Protein AF-A0A969QE24-F1 (afdb_monomer)

Solvent-accessible surface area (backbone atoms only — not comparable to full-atom values): 4272 Å² total; per-residue (Å²): 133,83,79,76,77,70,58,72,50,60,41,61,77,69,74,40,54,54,58,54,51,12,56,68,49,74,52,50,39,66,56,45,51,34,40,43,68,66,74,45,66,82,82,69,54,74,69,33,47,54,41,50,43,54,56,32,48,74,72,78,42,51,72,87,78,51,70,94,82,87

Nearest PDB structures (foldseek):
  1b0n-assembly1_A  TM=6.841E-01  e=7.018E-02  Bacillus subtilis
  3zkc-assembly1_A  TM=7.021E-01  e=1.287E-01  Bacillus subtilis subsp. subtilis str. 168
  3zkc-assembly1_B  TM=6.864E-01  e=1.453E-01  Bacillus subtilis subsp. subtilis str. 168
  3eus-assembly1_B  TM=6.897E-01  e=2.222E-01  Ruegeria pomeroyi
  2o38-assembly1_A  TM=5.980E-01  e=2.222E-01  Rhodopseudomonas palustris CGA009

Secondary structure (DSSP, 8-state):
---------HHHHTT--HHHHHHHTTS-HHHHHHHHTTSS-----HHHHHHHHHHHHHTT--GGGS-TT-

Foldseek 3Di:
DPPPDQQPCLCVLLVHDLCRLCVLLVHHSVVSVCSSVVVDDDDHDPSSQVSVQVSQVVSPHGPVVDDPSD

pLDDT: mean 84.62, std 16.91, range [32.34, 97.38]

Radius of gyration: 11.66 Å; Cα contacts (8 Å, |Δi|>4): 51; chains: 1; bounding box: 31×21×24 Å

Structure (mmCIF, N/CA/C/O backbone):
data_AF-A0A969QE24-F1
#
_entry.id   AF-A0A969QE24-F1
#
loop_
_atom_site.group_PDB
_atom_site.id
_atom_site.type_symbol
_atom_site.label_atom_id
_atom_site.label_alt_id
_atom_site.label_comp_id
_atom_site.label_asym_id
_atom_site.label_entity_id
_atom_site.label_seq_id
_atom_site.pdbx_PDB_ins_code
_atom_site.Cartn_x
_atom_site.Cartn_y
_atom_site.Cartn_z
_atom_site.occupancy
_atom_site.B_iso_or_equiv
_atom_site.auth_seq_id
_atom_site.auth_comp_id
_atom_site.auth_asym_id
_atom_site.auth_atom_id
_atom_site.pdbx_PDB_model_num
ATOM 1 N N . MET A 1 1 ? -22.607 0.180 -18.470 1.00 33.53 1 MET A N 1
ATOM 2 C CA . MET A 1 1 ? -22.047 1.125 -17.476 1.00 33.53 1 MET A CA 1
ATOM 3 C C . MET A 1 1 ? -20.563 0.827 -17.305 1.00 33.53 1 MET A C 1
ATOM 5 O O . MET A 1 1 ? -20.225 -0.167 -16.678 1.00 33.53 1 MET A O 1
ATOM 9 N N . LYS A 1 2 ? -19.666 1.609 -17.919 1.00 32.34 2 LYS A N 1
ATOM 10 C CA . LYS A 1 2 ? -18.221 1.447 -17.694 1.00 32.34 2 LYS A CA 1
ATOM 11 C C . LYS A 1 2 ? -17.935 1.938 -16.273 1.00 32.34 2 LYS A C 1
ATOM 13 O O . LYS A 1 2 ? -18.068 3.135 -16.028 1.00 32.34 2 LYS A O 1
ATOM 18 N N . LYS A 1 3 ? -17.626 1.034 -15.331 1.00 35.00 3 LYS A N 1
ATOM 19 C CA . LYS A 1 3 ? -17.124 1.408 -14.000 1.00 35.00 3 LYS A CA 1
ATOM 20 C C . LYS A 1 3 ? -15.892 2.277 -14.239 1.00 35.00 3 LYS A C 1
ATOM 22 O O . LYS A 1 3 ? -14.849 1.787 -14.655 1.00 35.00 3 LYS A O 1
ATOM 27 N N . ARG A 1 4 ? -16.047 3.591 -14.082 1.00 39.19 4 ARG A N 1
ATOM 28 C CA . ARG A 1 4 ? -14.950 4.549 -14.162 1.00 39.19 4 ARG A CA 1
ATOM 29 C C . ARG A 1 4 ? -14.101 4.278 -12.930 1.00 39.19 4 ARG A C 1
ATOM 31 O O . ARG A 1 4 ? -14.443 4.764 -11.856 1.00 39.19 4 ARG A O 1
ATOM 38 N N . PHE A 1 5 ? -13.111 3.395 -13.064 1.00 42.53 5 PHE A N 1
ATOM 39 C CA . PHE A 1 5 ? -12.225 2.997 -11.977 1.00 42.53 5 PHE A CA 1
ATOM 40 C C . PHE A 1 5 ? -11.695 4.267 -11.312 1.00 42.53 5 PHE A C 1
ATOM 42 O O . PHE A 1 5 ? -10.991 5.076 -11.918 1.00 42.53 5 PHE A O 1
ATOM 49 N N . LYS A 1 6 ? -12.152 4.494 -10.078 1.00 46.16 6 LYS A N 1
ATOM 50 C CA . LYS A 1 6 ? -11.595 5.506 -9.187 1.00 46.16 6 LYS A CA 1
ATOM 51 C C . LYS A 1 6 ? -10.108 5.164 -9.084 1.00 46.16 6 LYS A C 1
ATOM 53 O O . LYS A 1 6 ? -9.796 4.006 -8.822 1.00 46.16 6 LYS A O 1
ATOM 58 N N . LYS A 1 7 ? -9.229 6.154 -9.305 1.00 54.97 7 LYS A N 1
ATOM 59 C CA . LYS A 1 7 ? -7.807 6.131 -8.905 1.00 54.97 7 LYS A CA 1
ATOM 60 C C . LYS A 1 7 ? -7.642 5.245 -7.672 1.00 54.97 7 LYS A C 1
ATOM 62 O O . LYS A 1 7 ? -8.471 5.413 -6.779 1.00 54.97 7 LYS A O 1
ATOM 67 N N . LEU A 1 8 ? -6.639 4.359 -7.627 1.00 58.94 8 LEU A N 1
ATOM 68 C CA . LEU A 1 8 ? -6.317 3.521 -6.461 1.00 58.94 8 LEU A CA 1
ATOM 69 C C . LEU A 1 8 ? -6.495 4.332 -5.166 1.00 58.94 8 LEU A C 1
ATOM 71 O O . LEU A 1 8 ? -5.634 5.105 -4.771 1.00 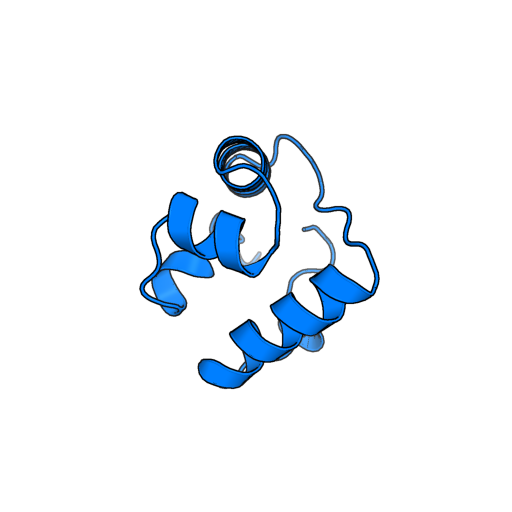58.94 8 LEU A O 1
ATOM 75 N N . LYS A 1 9 ? -7.657 4.192 -4.531 1.00 71.62 9 LYS A N 1
ATOM 76 C CA . LYS A 1 9 ? -7.999 4.814 -3.247 1.00 71.62 9 LYS A CA 1
ATOM 77 C C . LYS A 1 9 ? -7.978 3.758 -2.152 1.00 71.62 9 LYS A C 1
ATOM 79 O O . LYS A 1 9 ? -8.543 3.956 -1.089 1.00 71.62 9 LYS A O 1
ATOM 84 N N . LEU A 1 10 ? -7.306 2.636 -2.404 1.00 82.62 10 LEU A N 1
ATOM 85 C CA . LEU A 1 10 ? -7.231 1.532 -1.464 1.00 82.62 10 LEU A CA 1
ATOM 86 C C . LEU A 1 10 ? -6.637 1.981 -0.128 1.00 82.62 10 LEU A C 1
ATOM 88 O O . LEU A 1 10 ? -7.148 1.600 0.915 1.00 82.62 10 LEU A O 1
ATOM 92 N N . ARG A 1 11 ? -5.631 2.868 -0.150 1.00 90.69 11 ARG A N 1
ATOM 93 C CA . ARG A 1 11 ? -5.126 3.470 1.088 1.00 90.69 11 ARG A CA 1
ATOM 94 C C . ARG A 1 11 ? -6.205 4.233 1.858 1.00 90.69 11 ARG A C 1
ATOM 96 O O . ARG A 1 11 ? -6.185 4.197 3.072 1.00 90.69 11 ARG A O 1
ATOM 103 N N . GLU A 1 12 ? -7.158 4.889 1.190 1.00 90.19 12 GLU A N 1
ATOM 104 C CA . GLU A 1 12 ? -8.247 5.603 1.873 1.00 90.19 12 GLU A CA 1
ATOM 105 C C . GLU A 1 12 ? -9.201 4.618 2.553 1.00 90.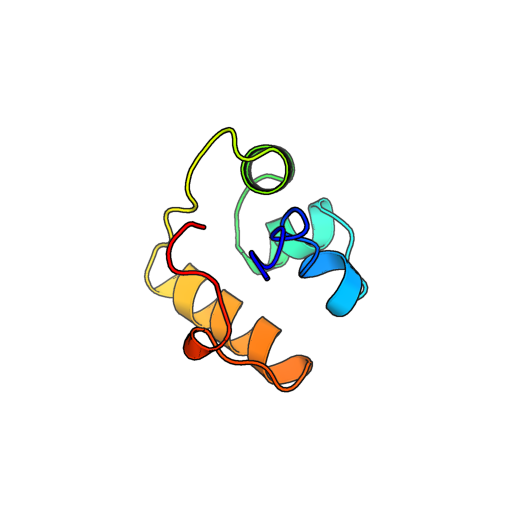19 12 GLU A C 1
ATOM 107 O O . GLU A 1 12 ? -9.622 4.864 3.677 1.00 90.19 12 GLU A O 1
ATOM 112 N N . GLU A 1 13 ? -9.493 3.483 1.910 1.00 89.25 13 GLU A N 1
ATOM 113 C CA . GLU A 1 13 ? -10.288 2.404 2.515 1.00 89.25 13 GLU A CA 1
ATOM 114 C C . GLU A 1 13 ? -9.560 1.740 3.693 1.00 89.25 13 GLU A C 1
ATOM 116 O O . GLU A 1 13 ? -10.197 1.327 4.656 1.00 89.25 13 GLU A O 1
ATOM 121 N N . LEU A 1 14 ? -8.226 1.701 3.645 1.00 90.56 14 LEU A N 1
ATOM 122 C CA . LEU A 1 14 ? -7.360 1.250 4.738 1.00 90.56 14 LEU A CA 1
ATOM 123 C C . LEU A 1 14 ? -7.136 2.318 5.824 1.00 90.56 14 LEU A C 1
ATOM 125 O O . LEU A 1 14 ? -6.476 2.030 6.820 1.00 90.56 14 LEU A O 1
ATOM 129 N 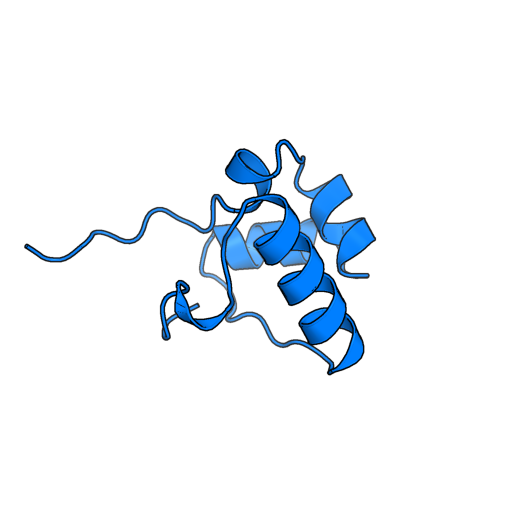N . GLY A 1 15 ? -7.626 3.550 5.640 1.00 93.88 15 GLY A N 1
ATOM 130 C CA . GLY A 1 15 ? -7.369 4.665 6.560 1.00 93.88 15 GLY A CA 1
ATOM 131 C C . GLY A 1 15 ? -5.908 5.138 6.597 1.00 93.88 15 GLY A C 1
ATOM 132 O O . GLY A 1 15 ? -5.473 5.680 7.606 1.00 93.88 15 GLY A O 1
ATOM 133 N N . MET A 1 16 ? -5.151 4.932 5.517 1.00 95.19 16 MET A N 1
ATOM 134 C CA . MET A 1 16 ? -3.714 5.192 5.409 1.00 95.19 16 MET A CA 1
ATOM 135 C C . MET A 1 16 ? -3.374 6.400 4.516 1.00 95.19 16 MET A C 1
ATOM 137 O O . MET A 1 16 ? -3.972 6.656 3.458 1.00 95.19 16 MET A O 1
ATOM 141 N N . SER A 1 17 ? -2.318 7.109 4.901 1.00 95.50 17 SER A N 1
ATOM 142 C CA . SER A 1 17 ? -1.549 8.015 4.042 1.00 95.50 17 SER A CA 1
ATOM 143 C C . SER A 1 17 ? -0.731 7.250 2.989 1.00 95.50 17 SER A C 1
ATOM 145 O O . SER A 1 17 ? -0.610 6.021 3.024 1.00 95.50 17 SER A O 1
ATOM 147 N N . GLN A 1 18 ? -0.163 7.975 2.018 1.00 94.94 18 GLN A N 1
ATOM 148 C CA . GLN A 1 18 ? 0.719 7.369 1.012 1.00 94.94 18 GLN A CA 1
ATOM 149 C C . GLN A 1 18 ? 1.992 6.815 1.662 1.00 94.94 18 GLN A C 1
ATOM 151 O O . GLN A 1 18 ? 2.456 5.744 1.279 1.00 94.94 18 GLN A O 1
ATOM 156 N N . GLU A 1 19 ? 2.532 7.516 2.658 1.00 97.12 19 GLU A N 1
ATOM 157 C CA . GLU A 1 19 ? 3.714 7.129 3.429 1.00 97.12 19 GLU A CA 1
ATOM 158 C C . GLU A 1 19 ? 3.481 5.846 4.231 1.00 97.12 19 GLU A C 1
ATOM 160 O O . GLU A 1 19 ? 4.355 4.978 4.276 1.00 97.12 19 GLU A O 1
ATOM 165 N N . GLU A 1 20 ? 2.306 5.700 4.843 1.00 96.81 20 GLU A N 1
ATOM 166 C CA . GLU A 1 20 ? 1.959 4.496 5.600 1.00 96.81 20 GLU A CA 1
ATOM 167 C C . GLU A 1 20 ? 1.825 3.284 4.686 1.00 96.81 20 GLU A C 1
ATOM 169 O O . GLU A 1 20 ? 2.490 2.277 4.927 1.00 96.81 20 GLU A O 1
ATOM 174 N N . LEU A 1 21 ? 1.072 3.400 3.587 1.00 95.50 21 LEU A N 1
ATOM 175 C CA . LEU A 1 21 ? 0.961 2.306 2.620 1.00 95.50 21 LEU A CA 1
ATOM 176 C C . LEU A 1 21 ? 2.328 1.946 2.013 1.00 95.50 21 LEU A C 1
ATOM 178 O O . LEU A 1 21 ? 2.650 0.770 1.838 1.00 95.50 21 LEU A O 1
ATOM 182 N N . ALA A 1 22 ? 3.150 2.951 1.707 1.00 95.75 22 ALA A N 1
ATOM 183 C CA . ALA A 1 22 ? 4.491 2.746 1.175 1.00 95.75 22 ALA A CA 1
ATOM 184 C C . ALA A 1 22 ? 5.370 1.941 2.138 1.00 95.75 22 ALA A C 1
ATOM 186 O O . ALA A 1 22 ? 6.054 1.012 1.709 1.00 95.75 22 ALA A O 1
ATOM 187 N N . ARG A 1 23 ? 5.308 2.252 3.437 1.00 97.38 23 ARG A N 1
ATOM 188 C CA . ARG A 1 23 ? 6.033 1.524 4.481 1.00 97.38 23 ARG A CA 1
ATOM 189 C C . ARG A 1 23 ? 5.571 0.071 4.586 1.00 97.38 23 ARG A C 1
ATOM 191 O O . ARG A 1 23 ? 6.427 -0.812 4.603 1.00 97.38 23 ARG A O 1
ATOM 198 N N . GLU A 1 24 ? 4.263 -0.187 4.586 1.00 96.31 24 GLU A N 1
ATOM 199 C CA . GLU A 1 24 ? 3.725 -1.559 4.631 1.00 96.31 24 GLU A CA 1
ATOM 200 C C . GLU A 1 24 ? 4.153 -2.392 3.410 1.00 96.31 24 GLU A C 1
ATOM 202 O O . GLU A 1 24 ? 4.442 -3.586 3.515 1.00 96.31 24 GLU A O 1
ATOM 207 N N . LEU A 1 25 ? 4.256 -1.751 2.242 1.00 95.44 25 LEU A N 1
ATOM 208 C CA . LEU A 1 25 ? 4.679 -2.389 0.992 1.00 95.44 25 LEU A CA 1
ATOM 209 C C . LEU A 1 25 ? 6.193 -2.314 0.740 1.00 95.44 25 LEU A C 1
ATOM 211 O O . LEU A 1 25 ? 6.670 -2.821 -0.278 1.00 95.44 25 LEU A O 1
ATOM 215 N N . GLY A 1 26 ? 6.971 -1.702 1.635 1.00 96.25 26 GLY A N 1
ATOM 216 C CA . GLY A 1 26 ? 8.417 -1.535 1.473 1.00 96.25 26 GLY A CA 1
ATOM 217 C C . GLY A 1 26 ? 8.815 -0.809 0.181 1.00 96.25 26 GLY A C 1
ATOM 218 O O . GLY A 1 26 ? 9.793 -1.194 -0.459 1.00 96.25 26 GLY A O 1
ATOM 219 N N . VAL A 1 27 ? 8.042 0.196 -0.234 1.00 95.62 27 VAL A N 1
ATOM 220 C CA . VAL A 1 27 ? 8.326 1.072 -1.385 1.00 95.62 27 VAL A CA 1
ATOM 221 C C . VAL A 1 27 ? 8.416 2.532 -0.932 1.00 95.62 27 VAL A C 1
ATOM 223 O O . VAL A 1 27 ? 8.207 2.846 0.234 1.00 95.62 27 VAL A O 1
ATOM 226 N N . SER A 1 28 ? 8.736 3.450 -1.846 1.00 96.81 28 SER A N 1
ATOM 227 C CA . SER A 1 28 ? 8.695 4.888 -1.547 1.00 96.81 28 SER A CA 1
ATOM 228 C C . SER A 1 28 ? 7.267 5.443 -1.636 1.00 96.81 28 SER A C 1
ATOM 230 O O . SER A 1 28 ? 6.464 4.956 -2.437 1.00 96.81 28 SER A O 1
ATOM 232 N N . SER A 1 29 ? 6.949 6.512 -0.898 1.00 94.81 29 SER A N 1
ATOM 233 C CA . SER A 1 29 ? 5.669 7.226 -1.067 1.00 94.81 29 SER A CA 1
ATOM 234 C C . SER A 1 29 ? 5.503 7.780 -2.488 1.00 94.81 29 SER A C 1
ATOM 236 O O . SER A 1 29 ? 4.402 7.774 -3.037 1.00 94.81 29 SER A O 1
ATOM 238 N N . GLN A 1 30 ? 6.606 8.143 -3.158 1.00 94.88 30 GLN A N 1
ATOM 239 C CA . GLN A 1 30 ? 6.589 8.521 -4.573 1.00 94.88 30 GLN A CA 1
ATOM 240 C C . GLN A 1 30 ? 6.139 7.362 -5.481 1.00 94.88 30 GLN A C 1
ATOM 242 O O . GLN A 1 30 ? 5.433 7.604 -6.461 1.00 94.88 30 GLN A O 1
ATOM 247 N N . THR A 1 31 ? 6.507 6.116 -5.167 1.00 92.94 31 THR A N 1
ATOM 248 C CA . THR A 1 31 ? 6.033 4.924 -5.889 1.00 92.94 31 THR A CA 1
ATOM 249 C C . THR A 1 31 ? 4.513 4.809 -5.784 1.00 92.94 31 THR A C 1
ATOM 251 O O . THR A 1 31 ? 3.851 4.701 -6.814 1.00 92.94 31 THR A O 1
ATOM 254 N N . ILE A 1 32 ? 3.961 4.938 -4.570 1.00 92.69 32 ILE A N 1
ATOM 255 C CA . ILE A 1 32 ? 2.507 4.942 -4.339 1.00 92.69 32 ILE A CA 1
ATOM 256 C C . ILE A 1 32 ? 1.837 6.075 -5.125 1.00 92.69 32 ILE A C 1
ATOM 258 O O . ILE A 1 32 ? 0.894 5.836 -5.873 1.00 92.69 32 ILE A O 1
ATOM 262 N N . SER A 1 33 ? 2.371 7.295 -5.045 1.00 91.69 33 SER A N 1
ATOM 263 C CA . SER A 1 33 ? 1.854 8.451 -5.787 1.00 91.69 33 SER A CA 1
ATOM 264 C C . SER A 1 33 ? 1.817 8.211 -7.305 1.00 91.69 33 SER A C 1
ATOM 266 O O . SER A 1 33 ? 0.830 8.536 -7.968 1.00 91.69 33 SER A O 1
ATOM 268 N N . ARG A 1 34 ? 2.853 7.583 -7.882 1.00 89.81 34 ARG A N 1
ATOM 269 C CA . ARG A 1 34 ? 2.881 7.233 -9.315 1.00 89.81 34 ARG A CA 1
ATOM 270 C C . ARG A 1 34 ? 1.825 6.190 -9.685 1.00 89.81 34 ARG A C 1
ATOM 272 O O . ARG A 1 34 ? 1.228 6.340 -10.751 1.00 89.81 34 ARG A O 1
ATOM 279 N N . TRP A 1 35 ? 1.581 5.192 -8.831 1.00 89.25 35 TRP A N 1
ATOM 280 C CA . TRP A 1 35 ? 0.502 4.213 -9.022 1.00 89.25 35 TRP A CA 1
ATOM 281 C C . TRP A 1 35 ? -0.874 4.888 -8.975 1.00 89.25 35 TRP A C 1
ATOM 283 O O . TRP A 1 35 ? -1.683 4.717 -9.881 1.00 89.25 35 TRP A O 1
ATOM 293 N N . GLU A 1 36 ? -1.121 5.753 -7.988 1.00 86.31 36 GLU A N 1
ATOM 294 C CA . GLU A 1 36 ? -2.396 6.480 -7.856 1.00 86.31 36 GLU A CA 1
ATOM 295 C C . GLU A 1 36 ? -2.666 7.462 -9.008 1.00 86.31 36 GLU A C 1
ATOM 297 O O . GLU A 1 36 ? -3.819 7.769 -9.329 1.00 86.31 36 GLU A O 1
ATOM 302 N N . LEU A 1 37 ? -1.604 7.971 -9.636 1.00 86.06 37 LEU A N 1
ATOM 303 C CA . LEU A 1 37 ? -1.677 8.814 -10.828 1.00 86.06 37 LEU A CA 1
ATOM 304 C C . LEU A 1 37 ? -1.750 8.013 -12.137 1.00 86.06 37 LEU A C 1
ATOM 306 O O . LEU A 1 37 ? -1.884 8.635 -13.190 1.00 86.06 37 LEU A O 1
ATOM 310 N N . GLY A 1 38 ? -1.651 6.679 -12.090 1.00 83.56 38 GLY A N 1
ATOM 311 C CA . GLY A 1 38 ? -1.639 5.814 -13.274 1.00 83.56 38 GLY A CA 1
ATOM 312 C C . GLY A 1 38 ? -0.411 6.015 -14.165 1.00 83.56 38 GLY A C 1
ATOM 313 O O . GLY A 1 38 ? -0.463 5.740 -15.359 1.00 83.56 38 GLY A O 1
ATOM 314 N N . LYS A 1 39 ? 0.686 6.551 -13.613 1.00 83.19 39 LYS A N 1
ATOM 315 C CA . LYS A 1 39 ? 1.922 6.790 -14.373 1.00 83.19 39 LYS A CA 1
ATOM 316 C C . LYS A 1 39 ? 2.723 5.507 -14.585 1.00 83.19 39 LYS A C 1
ATOM 318 O O . LYS A 1 39 ? 3.413 5.415 -15.590 1.00 83.19 39 LYS A O 1
ATOM 323 N N . ASN A 1 40 ? 2.612 4.550 -13.658 1.00 83.25 40 ASN A N 1
ATOM 324 C CA . ASN A 1 40 ? 3.258 3.239 -13.703 1.00 83.25 40 ASN A CA 1
ATOM 325 C C . ASN A 1 40 ? 2.292 2.160 -13.198 1.00 83.25 40 ASN A C 1
ATOM 327 O O . ASN A 1 40 ? 1.635 2.376 -12.180 1.00 83.25 40 ASN A O 1
ATOM 331 N N . VAL A 1 41 ? 2.317 0.992 -13.840 1.00 81.62 41 VAL A N 1
ATOM 332 C CA . VAL A 1 41 ? 1.685 -0.242 -13.348 1.00 81.62 41 VAL A CA 1
ATOM 333 C C . VAL A 1 41 ? 2.460 -0.760 -12.123 1.00 81.62 41 VAL A C 1
ATOM 335 O O . VAL A 1 41 ? 3.699 -0.791 -12.165 1.00 81.62 41 V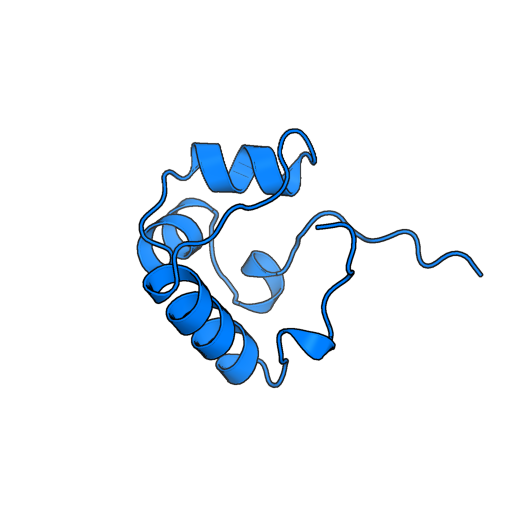AL A O 1
ATOM 338 N N . PRO A 1 42 ? 1.796 -1.153 -11.021 1.00 86.06 42 PRO A N 1
ATOM 339 C CA . PRO A 1 42 ? 2.451 -1.765 -9.873 1.00 86.06 42 PRO A CA 1
ATOM 340 C C . PRO A 1 42 ? 3.148 -3.079 -10.227 1.00 86.06 42 PRO A C 1
ATOM 342 O O . PRO A 1 42 ? 2.534 -4.032 -10.692 1.00 86.06 42 PRO A O 1
ATOM 345 N N . THR A 1 43 ? 4.444 -3.157 -9.937 1.00 88.88 43 THR A N 1
ATOM 346 C CA . THR A 1 43 ? 5.205 -4.408 -9.966 1.00 88.88 43 THR A CA 1
ATOM 347 C C . THR A 1 43 ? 5.523 -4.819 -8.538 1.00 88.88 43 THR A C 1
ATOM 349 O O . THR A 1 43 ? 6.224 -4.093 -7.829 1.00 88.88 43 THR A O 1
ATOM 352 N N . PHE A 1 44 ? 5.029 -5.981 -8.120 1.00 90.00 44 PHE A N 1
ATOM 353 C CA . PHE A 1 44 ? 5.254 -6.509 -6.780 1.00 90.00 44 PHE A CA 1
ATOM 354 C C . PHE A 1 44 ? 6.250 -7.665 -6.794 1.00 90.00 44 PHE A C 1
ATOM 356 O O . PHE A 1 44 ? 6.160 -8.587 -7.601 1.00 90.00 44 PHE A O 1
ATOM 363 N N . THR A 1 45 ? 7.165 -7.667 -5.830 1.00 95.75 45 THR A N 1
ATOM 364 C CA . THR A 1 45 ? 7.831 -8.907 -5.413 1.00 95.75 45 THR A CA 1
ATOM 365 C C . THR A 1 45 ? 6.832 -9.819 -4.694 1.00 95.75 45 THR A C 1
ATOM 367 O O . THR A 1 45 ? 5.829 -9.352 -4.152 1.00 95.75 45 THR A O 1
ATOM 370 N N . VAL A 1 46 ? 7.133 -11.116 -4.574 1.00 95.88 46 VAL A N 1
ATOM 371 C CA . VAL A 1 46 ? 6.284 -12.066 -3.822 1.00 95.88 46 VAL A CA 1
ATOM 372 C C . VAL A 1 46 ? 6.036 -11.601 -2.380 1.00 95.88 46 VAL A C 1
ATOM 374 O O . VAL A 1 46 ? 4.934 -11.756 -1.855 1.00 95.88 46 VAL A O 1
ATOM 377 N N . LYS A 1 47 ? 7.040 -10.999 -1.728 1.00 95.75 47 LYS A N 1
ATOM 378 C CA . LYS A 1 47 ? 6.899 -10.447 -0.371 1.00 95.75 47 LYS A CA 1
ATOM 379 C C . LYS A 1 47 ? 5.864 -9.323 -0.336 1.00 95.75 47 LYS A C 1
ATOM 381 O O . LYS A 1 47 ? 5.016 -9.308 0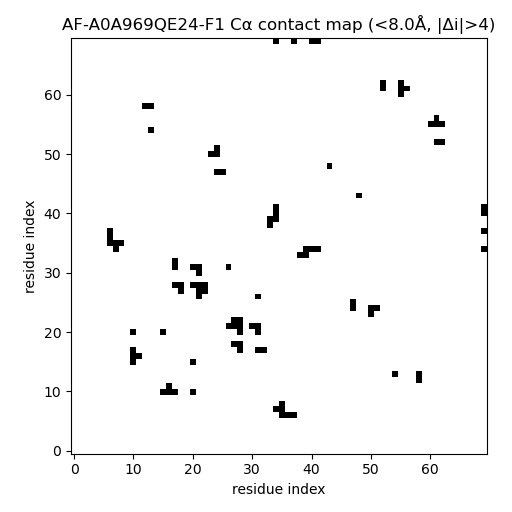.551 1.00 95.75 47 LYS A O 1
ATOM 386 N N . GLN A 1 48 ? 5.931 -8.408 -1.298 1.00 95.38 48 GLN A N 1
ATOM 387 C CA . GLN A 1 48 ? 5.007 -7.281 -1.374 1.00 95.38 48 GLN A CA 1
ATOM 388 C C . GLN A 1 48 ? 3.602 -7.737 -1.752 1.00 95.38 48 GLN A C 1
ATOM 390 O O . GLN A 1 48 ? 2.648 -7.250 -1.166 1.00 95.38 48 GLN A O 1
ATOM 395 N N . MET A 1 49 ? 3.476 -8.735 -2.630 1.00 94.44 49 MET A N 1
ATOM 396 C CA . MET A 1 49 ? 2.186 -9.339 -2.966 1.00 94.44 49 MET A CA 1
ATOM 397 C C . MET A 1 49 ? 1.500 -9.924 -1.726 1.00 94.44 49 MET A C 1
ATOM 399 O O . MET A 1 49 ? 0.324 -9.680 -1.480 1.00 94.44 49 MET A O 1
ATOM 403 N N . LYS A 1 50 ? 2.258 -10.648 -0.891 1.00 95.56 50 LYS A N 1
ATOM 404 C CA . LYS A 1 50 ? 1.755 -11.190 0.380 1.00 95.56 50 LYS A CA 1
ATOM 405 C C . LYS A 1 50 ? 1.387 -10.094 1.380 1.00 95.56 50 LYS A C 1
ATOM 407 O O . LYS A 1 50 ? 0.419 -10.259 2.113 1.00 95.56 50 LYS A O 1
ATOM 412 N N . ALA A 1 51 ? 2.167 -9.015 1.456 1.00 95.50 51 ALA A N 1
ATOM 413 C CA . ALA A 1 51 ? 1.844 -7.874 2.313 1.00 95.50 51 ALA A CA 1
ATOM 414 C C . ALA A 1 51 ? 0.556 -7.187 1.842 1.00 95.50 51 ALA A C 1
ATOM 416 O O . ALA A 1 51 ? -0.333 -6.922 2.644 1.00 95.50 51 ALA A O 1
ATOM 417 N N . PHE A 1 52 ? 0.426 -6.987 0.534 1.00 94.19 52 PHE A N 1
ATOM 418 C CA . PHE A 1 52 ? -0.741 -6.378 -0.077 1.00 94.19 52 PHE A CA 1
ATOM 419 C C . PHE A 1 52 ? -2.012 -7.205 0.143 1.00 94.19 52 PHE A C 1
ATOM 421 O O . PHE A 1 52 ? -3.005 -6.651 0.598 1.00 94.19 52 PHE A O 1
ATOM 428 N N . GLU A 1 53 ? -1.969 -8.528 -0.054 1.00 94.62 53 GLU A N 1
ATOM 429 C CA . GLU A 1 53 ? -3.124 -9.401 0.226 1.00 94.62 53 GLU A CA 1
ATOM 430 C C . GLU A 1 53 ? -3.562 -9.335 1.694 1.00 94.62 53 GLU A C 1
ATOM 432 O O . GLU A 1 53 ? -4.752 -9.301 1.989 1.00 94.62 53 GLU A O 1
ATOM 437 N N . LYS A 1 54 ? -2.615 -9.249 2.638 1.00 95.69 54 LYS A N 1
ATOM 438 C CA . LYS A 1 54 ? -2.948 -9.082 4.062 1.00 95.69 54 LYS A CA 1
ATOM 439 C C . LYS A 1 54 ? -3.650 -7.754 4.347 1.00 95.69 54 LYS A C 1
ATOM 441 O O . LYS A 1 54 ? -4.553 -7.725 5.178 1.00 95.69 54 LYS A O 1
ATOM 446 N N . LEU A 1 55 ? -3.237 -6.674 3.681 1.00 94.75 55 LEU A N 1
ATOM 447 C CA . L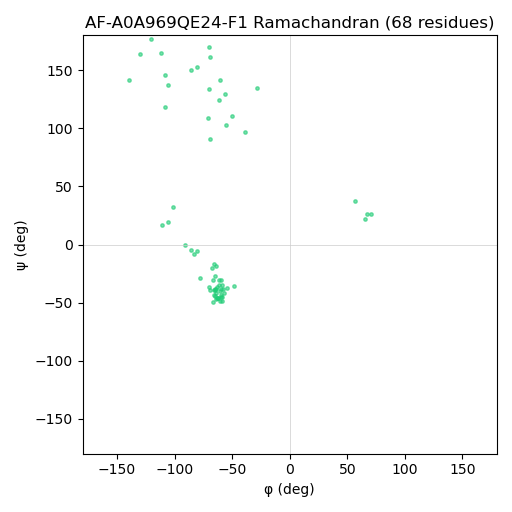EU A 1 55 ? -3.905 -5.376 3.791 1.00 94.75 55 LEU A CA 1
ATOM 448 C C . LEU A 1 55 ? -5.318 -5.441 3.207 1.00 94.75 55 LEU A C 1
ATOM 450 O O . LEU A 1 55 ? -6.253 -4.966 3.830 1.00 94.75 55 LEU A O 1
ATOM 454 N N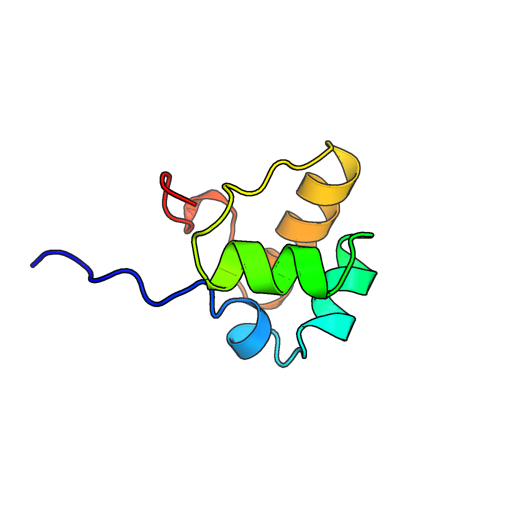 . LEU A 1 56 ? -5.507 -6.072 2.048 1.00 93.50 56 LEU A N 1
ATOM 455 C CA . LEU A 1 56 ? -6.843 -6.256 1.472 1.00 93.50 56 LEU A CA 1
ATOM 456 C C . LEU A 1 56 ? -7.754 -7.052 2.410 1.00 93.50 56 LEU A C 1
ATOM 458 O O . LEU A 1 56 ? -8.880 -6.634 2.683 1.00 93.50 56 LEU A O 1
ATOM 462 N N . ALA A 1 57 ? -7.240 -8.146 2.972 1.00 94.12 57 ALA A N 1
ATOM 463 C CA . ALA A 1 57 ? -7.992 -8.986 3.891 1.00 94.12 57 ALA A CA 1
ATOM 464 C C . ALA A 1 57 ? -8.436 -8.232 5.158 1.00 94.12 57 ALA A C 1
ATOM 466 O O . ALA A 1 57 ? -9.506 -8.530 5.690 1.00 94.12 57 ALA A O 1
ATOM 467 N N . SER A 1 58 ? -7.676 -7.230 5.626 1.00 94.00 58 SER A N 1
ATOM 468 C CA . SER A 1 58 ? -8.048 -6.445 6.816 1.00 94.00 58 SER A CA 1
ATOM 469 C C . SER A 1 58 ? -9.292 -5.573 6.610 1.00 94.00 58 SER A C 1
ATOM 471 O O . SER A 1 58 ? -9.954 -5.220 7.584 1.00 94.00 58 SER A O 1
ATOM 473 N N . ILE A 1 59 ? -9.647 -5.285 5.354 1.00 91.62 59 ILE A N 1
ATOM 474 C CA . ILE A 1 59 ? -10.872 -4.572 4.964 1.00 91.62 59 ILE A CA 1
ATOM 475 C C . ILE A 1 59 ? -11.876 -5.482 4.242 1.00 91.62 59 ILE A C 1
ATOM 477 O O . ILE A 1 59 ? -12.794 -4.995 3.585 1.00 91.62 59 ILE A O 1
ATOM 481 N N . GLY A 1 60 ? -11.714 -6.806 4.354 1.00 90.94 60 GLY A N 1
ATOM 482 C CA . GLY A 1 60 ? -12.633 -7.786 3.769 1.00 90.94 60 GLY A CA 1
ATOM 483 C C . GLY A 1 60 ? -12.575 -7.881 2.241 1.00 90.94 60 GLY A C 1
ATOM 484 O O . GLY A 1 60 ? -13.571 -8.251 1.625 1.00 90.94 60 GLY A O 1
ATOM 485 N N . ARG A 1 61 ? -11.436 -7.533 1.631 1.00 89.94 61 ARG A N 1
ATOM 486 C CA . ARG A 1 61 ? -11.176 -7.659 0.188 1.00 89.94 61 ARG A CA 1
ATOM 487 C C . ARG A 1 61 ? -10.114 -8.720 -0.102 1.00 89.94 61 ARG A C 1
ATOM 489 O O . ARG A 1 61 ? -9.344 -9.102 0.777 1.00 89.94 61 ARG A O 1
ATOM 496 N N . SER A 1 62 ? -10.026 -9.130 -1.361 1.00 90.62 62 SER A N 1
ATOM 497 C CA . SER A 1 62 ? -8.947 -9.956 -1.912 1.00 90.62 62 SER A CA 1
ATOM 498 C C . SER A 1 62 ? -8.392 -9.341 -3.200 1.00 90.62 62 SER A C 1
ATOM 500 O O . SER A 1 62 ? -9.036 -8.499 -3.832 1.00 90.62 62 SER A O 1
ATOM 502 N N . ILE A 1 63 ? -7.206 -9.782 -3.632 1.00 86.62 63 ILE A N 1
ATOM 503 C CA . ILE A 1 63 ? -6.643 -9.464 -4.956 1.00 86.62 63 ILE A CA 1
ATOM 504 C C . ILE A 1 63 ? -7.656 -9.687 -6.089 1.00 86.62 63 ILE A C 1
ATOM 506 O O . ILE A 1 63 ? -7.665 -8.912 -7.040 1.00 86.62 63 ILE A O 1
ATOM 510 N N . ALA A 1 64 ? -8.522 -10.700 -5.988 1.00 86.69 64 ALA A N 1
ATOM 511 C CA . ALA A 1 64 ? -9.529 -10.995 -7.013 1.00 86.69 64 ALA A CA 1
ATOM 512 C C . ALA A 1 64 ? -10.581 -9.880 -7.194 1.00 86.69 64 ALA A C 1
ATOM 514 O O . ALA A 1 64 ? -11.241 -9.822 -8.230 1.00 86.69 64 ALA A O 1
ATOM 515 N N . ASP A 1 65 ? -10.731 -8.984 -6.213 1.00 83.12 65 ASP A N 1
ATOM 516 C CA . ASP A 1 65 ? -11.644 -7.838 -6.289 1.00 83.12 65 ASP A CA 1
ATOM 517 C C . ASP A 1 65 ? -11.034 -6.641 -7.036 1.00 83.12 65 ASP A C 1
ATOM 519 O O . ASP A 1 65 ? -11.713 -5.630 -7.269 1.00 83.12 65 ASP A O 1
ATOM 523 N N . LEU A 1 66 ? -9.739 -6.712 -7.359 1.00 80.62 66 LEU A N 1
ATOM 524 C CA .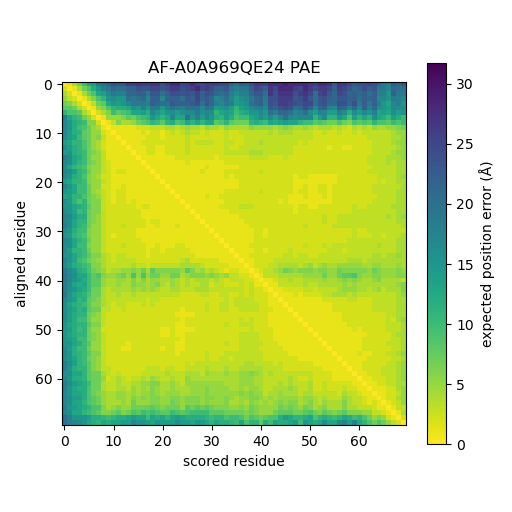 LEU A 1 66 ? -9.006 -5.628 -7.991 1.00 80.62 66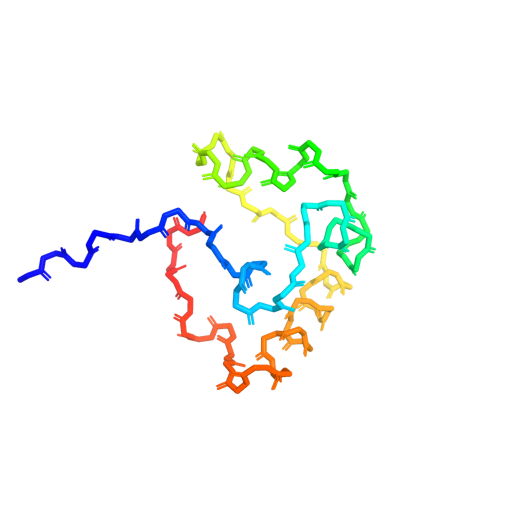 LEU A CA 1
ATOM 525 C C . LEU A 1 66 ? -9.162 -5.654 -9.517 1.00 80.62 66 LEU A C 1
ATOM 527 O O . LEU A 1 66 ? -9.329 -6.712 -10.116 1.00 80.62 66 LEU A O 1
ATOM 531 N N . PRO A 1 67 ? -9.098 -4.484 -10.173 1.00 77.31 67 PRO A N 1
ATOM 532 C CA . PRO A 1 67 ? -9.002 -4.430 -11.624 1.00 77.31 67 PRO A CA 1
ATOM 533 C C . PRO A 1 67 ? -7.742 -5.124 -12.149 1.00 77.31 67 PRO A C 1
ATOM 535 O O . PRO A 1 67 ? -6.653 -4.891 -11.631 1.00 77.31 67 PRO A O 1
ATOM 538 N N . ASP A 1 68 ? -7.866 -5.826 -13.275 1.00 75.00 68 ASP A N 1
ATOM 539 C CA . ASP A 1 68 ? -6.716 -6.368 -14.020 1.00 75.00 68 ASP A CA 1
ATOM 540 C C . ASP A 1 68 ? -5.811 -5.270 -14.611 1.00 75.00 68 ASP A C 1
ATOM 542 O O . ASP A 1 68 ? -4.681 -5.531 -15.013 1.00 75.00 68 ASP A O 1
ATOM 546 N N . ASN A 1 69 ? -6.309 -4.032 -14.690 1.00 66.94 69 ASN A N 1
ATOM 547 C CA . ASN A 1 69 ? -5.625 -2.888 -15.293 1.00 66.94 69 ASN A CA 1
ATOM 548 C C . ASN A 1 69 ? -4.995 -1.930 -14.263 1.00 66.94 69 ASN A C 1
ATOM 550 O O . ASN A 1 69 ? -4.996 -0.715 -14.492 1.00 66.94 69 ASN A O 1
ATOM 554 N N . LEU A 1 70 ? -4.536 -2.470 -13.128 1.00 59.72 70 LEU A N 1
ATOM 555 C CA . LEU A 1 70 ? -3.736 -1.738 -12.135 1.00 59.72 70 LEU A CA 1
ATOM 556 C C . LEU A 1 70 ? -2.492 -1.094 -12.751 1.00 59.72 70 LEU A C 1
ATOM 558 O O . LEU A 1 70 ? -1.873 -1.719 -13.635 1.00 59.72 70 LEU A O 1
#

Mean predicted aligned error: 5.45 Å

Sequence (70 aa):
MKKRFKKLKLREELGMSQEELARELGVSSQTISRWELGKNVPTFTVKQMKAFEKLLASIGRSIADLPDNL

=== Feature glossary ===
The record interleaves many kinds of information about one protein. Here is each kind framed as the question it answers.

Q: What are the backbone torsion angles?
A: φ (phi) and ψ (psi) are the two rotatable backbone dihedrals per residue: φ is the C(i-1)–N–Cα–C torsion, ψ is the N–Cα–C–N(i+1) torsion, both in degrees on (−180°, 180°]. α-helical residues cluster near (−60°, −45°); β-strand residues near (−120°, +130°). A Ramachandran plot is simply a scatter of (φ, ψ) for every residue.

Q: What is the amino-acid chain?
A: This is the polypeptide sequence — one letter per residue, N-terminus first. Length ranges from a few dozen residues for small domains to over a thousand for large multi-domain proteins.

Q: How mobile is each atom in the crystal?
A: For experimental (PDB) structures, the B-factor (temperature factor) quantifies the positional spread of each atom in the crystal — a combination of thermal vibration and static disorder — in units of Å². High B-factors mark flexible loops or poorly resolved regions; low B-factors mark the rigid, well-ordered core.

Q: Are the domains correctly placed relative to each other?
A: Predicted Aligned Error (PAE) is an AlphaFold confidence matrix: entry (i, j) is the expected error in the position of residue j, in ångströms, when the prediction is superimposed on the true structure at residue i. Low PAE within a block of residues means that block is internally rigid and well-predicted; high PAE between two blocks means their relative placement is uncertain even if each block individually is confident.

Q: How confident is the AlphaFold model at each residue?
A: pLDDT is the predicted lDDT-Cα score: AlphaFold's confidence that the local environment of each residue (all inter-atomic distances within 15 Å) is correctly placed. It is a per-residue number between 0 and 100, with higher meaning more reliable.

Q: What family and function is it annotated with?
A: Functional annotations link the protein to curated databases. InterPro entries identify conserved domains and families by matching the sequence against member-database signatures (Pfam, PROSITE, CDD, …). Gene Ontology (GO) terms describe molecular function, biological process, and cellular component in a controlled vocabulary. CATH places the structure in a hierarchical fold classification (Class/Architecture/Topology/Homologous-superfamily). The organism is the source species.

Q: How big and how compact is the whole molecule?
A: Three whole-structure scalars: the radius of gyration (RMS distance of Cα from centroid, in Å), the count of Cα–Cα contacts (pairs closer than 8 Å and separated by more than four residues in sequence — i.e. tertiary, not local, contacts), and the bounding-box dimensions. Together they distinguish compact globular folds from extended fibres or disordered chains.

Q: What known structures does this most resemble?
A: The Foldseek neighbor list gives the closest experimentally determined structures in the PDB, ranked by structural alignment. TM-score near 1 means near-identical fold; near 0.3 means only rough topology match. This is how one finds what a novel AlphaFold prediction most resembles in the solved-structure universe.

Q: Which residues are buried vs exposed?
A: SASA measures how much of the protein is reachable by solvent. It is computed by rolling a water-sized probe over the atomic surface and summing the exposed area (Å²). Per-residue SASA distinguishes core (buried, low SASA) from surface (exposed, high SASA) residues; total SASA is a whole-molecule size measure.

Q: Which residues are in helices, strands, or loops?
A: Eight-state secondary structure (DSSP): H is the canonical α-helix, G the tighter 3₁₀-helix, I the wider π-helix; E/B are β-structure, T and S are turns and bends, and '-' is everything else. DSSP derives these from the pattern of main-chain N–H···O=C hydrogen bonds, not from the sequence.

Q: Where is each backbone atom in 3D?
A: Structure coordinates are given as an mmCIF _atom_site loop: one row per atom with element, residue name, chain id, sequence number, and x/y/z position in Å. Only the four main-chain atoms per residue are included here; side chains are omitted to keep the record compact.

Q: What if only a Cα trace is available?
A: Three-state secondary structure (P-SEA) collapses the eight DSSP classes into helix (a), strand (b), and coil (c). P-SEA assigns these from Cα geometry alone — distances and angles — without requiring backbone oxygens, so it works on any Cα trace.

Q: What do the rendered images show?
A: The six renders are orthographic views along the three Cartesian axes in both directions. Representation (cartoon, sticks, or surface) and color scheme (sequence-rainbow or by-chain) vary across proteins so the training set covers all the common visualization conventions.

Q: What does the local fold look like, residue by residue?
A: Foldseek's 3Di representation compresses backbone geometry into a per-residue letter drawn from a learned twenty-state alphabet. It captures the tertiary interaction pattern around each residue — which residues are packed against it in space, regardless of where they are in sequence.

Q: What do the diagnostic plots show?
A: The contact map is a binary N×N matrix image: pixel (i, j) is dark where Cα_i and Cα_j are within 8 Å and |i−j|>4. Because the |i−j|>4 filter removes local helical contacts, off-diagonal stripes parallel to the main diagonal indicate parallel β-sheets; stripes perpendicular to it indicate antiparallel β-sheets. The Ramachandran plot scatters every residue's (φ, ψ) pair against the sterically allowed regions. The PAE heatmap renders the predicted-aligned-error matrix.